Protein AF-A0A2D2AUR3-F1 (afdb_monomer)

Organism: NCBI:txid69666

Radius of gyration: 23.87 Å; Cα contacts (8 Å, |Δi|>4): 16; chains: 1; bounding box: 39×36×59 Å

Structure (mmCIF, N/CA/C/O backbone):
data_AF-A0A2D2AUR3-F1
#
_entry.id   AF-A0A2D2AUR3-F1
#
loop_
_atom_site.group_PDB
_atom_site.id
_atom_site.type_symbol
_atom_site.label_atom_id
_atom_site.label_alt_id
_atom_site.label_comp_id
_atom_site.label_asym_id
_atom_site.label_entity_id
_atom_site.label_seq_id
_atom_site.pdbx_PDB_ins_code
_atom_site.Cartn_x
_atom_site.Cartn_y
_atom_site.Cartn_z
_atom_site.occupancy
_atom_site.B_iso_or_equiv
_atom_site.auth_seq_id
_atom_site.auth_comp_id
_atom_site.auth_asym_id
_atom_site.auth_atom_id
_atom_site.pdbx_PDB_model_num
ATOM 1 N N . MET A 1 1 ? 1.638 -6.661 26.775 1.00 77.06 1 MET A N 1
ATOM 2 C CA . MET A 1 1 ? 1.525 -5.239 26.384 1.00 77.06 1 MET A CA 1
ATOM 3 C C . MET A 1 1 ? 0.065 -4.852 26.520 1.00 77.06 1 MET A C 1
ATOM 5 O O . MET A 1 1 ? -0.759 -5.619 26.040 1.00 77.06 1 MET A O 1
ATOM 9 N N . ASN A 1 2 ? -0.251 -3.751 27.200 1.00 83.50 2 ASN A N 1
ATOM 10 C CA . ASN A 1 2 ? -1.623 -3.250 27.301 1.00 83.50 2 ASN A CA 1
ATOM 11 C C . ASN A 1 2 ? -1.743 -2.012 26.407 1.00 83.50 2 ASN A C 1
ATOM 13 O O . ASN A 1 2 ? -0.857 -1.161 26.450 1.00 83.50 2 ASN A O 1
ATOM 17 N N . VAL A 1 3 ? -2.781 -1.944 25.575 1.00 86.56 3 VAL A N 1
ATOM 18 C CA . VAL A 1 3 ? -2.999 -0.840 24.630 1.00 86.56 3 VAL A CA 1
ATOM 19 C C . VAL A 1 3 ? -4.385 -0.278 24.890 1.00 86.56 3 VAL A C 1
ATOM 21 O O . VAL A 1 3 ? -5.356 -1.029 24.894 1.00 86.56 3 VAL A O 1
ATOM 24 N N . SER A 1 4 ? -4.468 1.028 25.118 1.00 92.94 4 SER A N 1
ATOM 25 C CA . SER A 1 4 ? -5.747 1.709 25.300 1.00 92.94 4 SER A CA 1
ATOM 26 C C . SER A 1 4 ? -6.354 2.037 23.941 1.00 92.94 4 SER A C 1
ATOM 28 O O . SER A 1 4 ? -5.689 2.624 23.086 1.00 92.94 4 SER A O 1
ATOM 30 N N . LEU A 1 5 ? -7.614 1.660 23.753 1.00 94.31 5 LEU A N 1
ATOM 31 C CA . LEU A 1 5 ? -8.412 2.036 22.593 1.00 94.31 5 LEU A CA 1
ATOM 32 C C . LEU A 1 5 ? -9.286 3.242 22.940 1.00 94.31 5 LEU A C 1
ATOM 34 O O . LEU A 1 5 ? -9.583 3.488 24.109 1.00 94.31 5 LEU A O 1
ATOM 38 N N . THR A 1 6 ? -9.693 4.001 21.924 1.00 97.44 6 THR A N 1
ATOM 39 C CA . THR A 1 6 ? -10.779 4.967 22.111 1.00 97.44 6 THR A CA 1
ATOM 40 C C . THR A 1 6 ? -12.100 4.210 22.303 1.00 97.44 6 THR A C 1
ATOM 42 O O . THR A 1 6 ? -12.212 3.073 21.824 1.00 97.44 6 THR A O 1
ATOM 45 N N . PRO A 1 7 ? -13.114 4.811 22.954 1.00 97.81 7 PRO A N 1
ATOM 46 C CA . PRO A 1 7 ? -14.403 4.150 23.174 1.00 97.81 7 PRO A CA 1
ATOM 47 C C . PRO A 1 7 ? -15.054 3.621 21.885 1.00 97.81 7 PRO A C 1
ATOM 49 O O . PRO A 1 7 ? -15.679 2.563 21.880 1.00 97.81 7 PRO A O 1
ATOM 52 N N . GLU A 1 8 ? -14.872 4.320 20.763 1.00 97.94 8 GLU A N 1
ATOM 53 C CA . GLU A 1 8 ? -15.419 3.928 19.461 1.00 97.94 8 GLU A CA 1
ATOM 54 C C . GLU A 1 8 ? -14.749 2.659 18.916 1.00 97.94 8 GLU A C 1
ATOM 56 O O . GLU A 1 8 ? -15.418 1.782 18.365 1.00 97.94 8 GLU A O 1
ATOM 61 N N . LEU A 1 9 ? -13.427 2.544 19.080 1.00 97.12 9 LEU A N 1
ATOM 62 C CA . LEU A 1 9 ? -12.667 1.369 18.653 1.00 97.12 9 LEU A CA 1
ATOM 63 C C . LEU A 1 9 ? -12.948 0.163 19.550 1.00 97.12 9 LEU A C 1
ATOM 65 O O . LEU A 1 9 ? -13.033 -0.959 19.051 1.00 97.12 9 LEU A O 1
ATOM 69 N N . GLU A 1 10 ? -13.129 0.385 20.850 1.00 96.81 10 GLU A N 1
ATOM 70 C CA . GLU A 1 10 ? -13.536 -0.661 21.787 1.00 96.81 10 GLU A CA 1
ATOM 71 C C . GLU A 1 10 ? -14.917 -1.219 21.418 1.00 96.81 10 GLU A C 1
ATOM 73 O O . GLU A 1 10 ? -15.056 -2.428 21.222 1.00 96.81 10 GLU A O 1
ATOM 78 N N . ALA A 1 11 ? -15.902 -0.346 21.178 1.00 97.50 11 ALA A N 1
ATOM 79 C CA . ALA A 1 11 ? -17.235 -0.747 20.729 1.00 97.50 11 ALA A CA 1
ATOM 80 C C . ALA A 1 11 ? -17.202 -1.521 19.398 1.00 97.50 11 ALA A C 1
ATOM 82 O O . ALA A 1 11 ? -17.893 -2.533 19.244 1.00 97.50 11 ALA A O 1
ATOM 83 N N . PHE A 1 12 ? -16.371 -1.088 18.444 1.00 97.50 12 PHE A N 1
ATOM 84 C CA . PHE A 1 12 ? -16.174 -1.791 17.176 1.00 97.50 12 PHE A CA 1
ATOM 85 C C . PHE A 1 12 ? -15.613 -3.207 17.378 1.00 97.50 12 PHE A C 1
ATOM 87 O O . PHE A 1 12 ? -16.142 -4.171 16.815 1.00 97.50 12 PHE A O 1
ATOM 94 N N . VAL A 1 13 ? -14.558 -3.349 18.188 1.00 97.06 13 VAL A N 1
ATOM 95 C CA . VAL A 1 13 ? -13.934 -4.650 18.471 1.00 97.06 13 VAL A CA 1
ATOM 96 C C . VAL A 1 13 ? -14.910 -5.562 19.211 1.00 97.06 13 VAL A C 1
ATOM 98 O O . VAL A 1 13 ? -15.066 -6.722 18.829 1.00 97.06 13 VAL A O 1
ATOM 101 N N . GLU A 1 14 ? -15.625 -5.045 20.211 1.00 96.94 14 GLU A N 1
ATOM 102 C CA . GLU A 1 14 ? -16.656 -5.801 20.919 1.00 96.94 14 GLU A CA 1
ATOM 103 C C . GLU A 1 14 ? -17.753 -6.301 19.982 1.00 96.94 14 GLU A C 1
ATOM 105 O O . GLU A 1 14 ? -18.142 -7.465 20.064 1.00 96.94 14 GLU A O 1
ATOM 110 N N . GLN A 1 15 ? -18.260 -5.451 19.087 1.00 97.94 15 GLN A N 1
ATOM 111 C CA . GLN A 1 15 ? -19.297 -5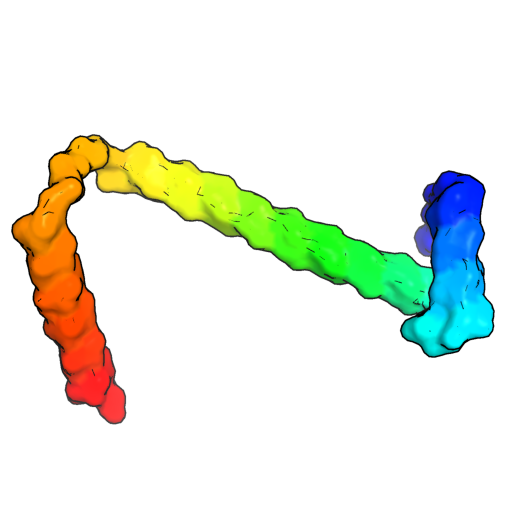.842 18.136 1.00 97.94 15 GLN A CA 1
ATOM 112 C C . GLN A 1 15 ? -18.789 -6.922 17.174 1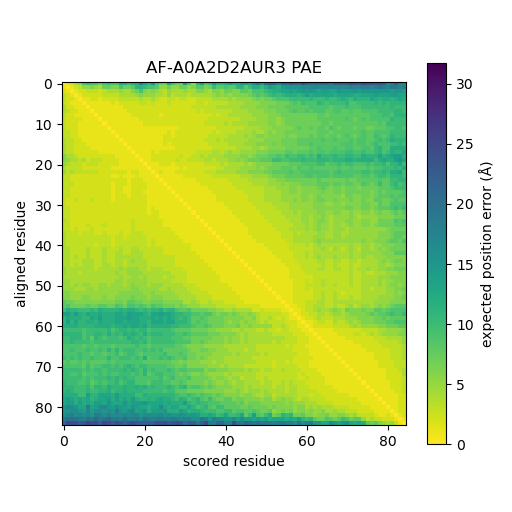.00 97.94 15 GLN A C 1
ATOM 114 O O . GLN A 1 15 ? -19.510 -7.875 16.862 1.00 97.94 15 GLN A O 1
ATOM 119 N N . ALA A 1 16 ? -17.540 -6.812 16.723 1.00 97.00 16 ALA A N 1
ATOM 120 C CA . ALA A 1 16 ? -16.928 -7.801 15.848 1.00 97.00 16 ALA A CA 1
ATOM 121 C C . ALA A 1 16 ? -16.761 -9.165 16.546 1.00 97.00 16 ALA A C 1
ATOM 123 O O . ALA A 1 16 ? -16.990 -10.201 15.926 1.00 97.00 16 ALA A O 1
ATOM 124 N 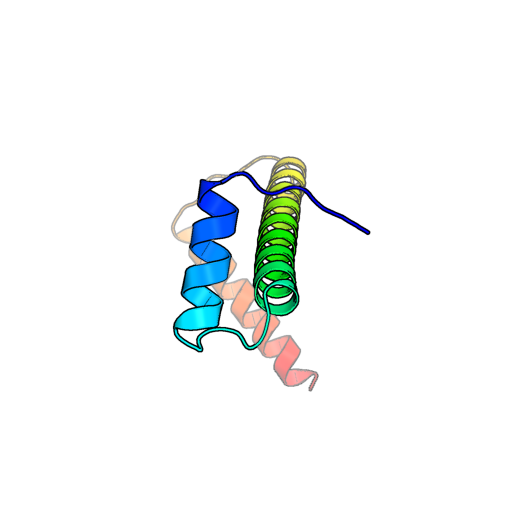N . VAL A 1 17 ? -16.453 -9.179 17.844 1.00 97.88 17 VAL A N 1
ATOM 125 C CA . VAL A 1 17 ? -16.394 -10.419 18.634 1.00 97.88 17 VAL A CA 1
ATOM 126 C C . VAL A 1 17 ? -17.794 -10.968 18.926 1.00 97.88 17 VAL A C 1
ATOM 128 O O . VAL A 1 17 ? -18.059 -12.138 18.670 1.00 97.88 17 VAL A O 1
ATOM 131 N N . LYS A 1 18 ? -18.730 -10.127 19.390 1.00 97.75 18 LYS A N 1
ATOM 132 C CA . LYS A 1 18 ? -20.122 -10.517 19.698 1.00 97.75 18 LYS A CA 1
ATOM 133 C C . LYS A 1 18 ? -20.856 -11.090 18.483 1.00 97.75 18 LYS A C 1
ATOM 135 O O . LYS A 1 18 ? -21.671 -11.993 18.631 1.00 97.75 18 LYS A O 1
ATOM 140 N N . SER A 1 19 ? -20.563 -10.580 17.287 1.00 97.62 19 SER A N 1
ATOM 141 C CA . SER A 1 19 ? -21.117 -11.095 16.025 1.00 97.62 19 SER A CA 1
ATOM 142 C C . SER A 1 19 ? -20.451 -12.384 15.529 1.00 97.62 19 SER A C 1
ATOM 144 O O . SER A 1 19 ? -20.898 -12.944 14.532 1.00 97.62 19 SER A O 1
ATOM 146 N N . GLY A 1 20 ? -19.389 -12.853 16.191 1.00 97.38 20 GLY A N 1
ATOM 147 C CA . GLY A 1 20 ? -18.640 -14.046 15.798 1.00 97.38 20 GLY A CA 1
ATOM 148 C C . GLY A 1 20 ? -17.675 -13.832 14.630 1.00 97.38 20 GLY A C 1
ATOM 149 O O . GLY A 1 20 ? -17.114 -14.803 14.132 1.00 97.38 20 GLY A O 1
ATOM 150 N N . ARG A 1 21 ? -17.451 -12.585 14.183 1.00 96.94 21 ARG A N 1
ATOM 151 C CA . ARG A 1 21 ? -16.463 -12.283 13.131 1.00 96.94 21 ARG A CA 1
ATOM 152 C C . ARG A 1 21 ? -15.034 -12.592 13.585 1.00 96.94 21 ARG A C 1
ATOM 154 O O . ARG A 1 21 ? -14.219 -12.978 12.757 1.00 96.94 21 ARG A O 1
ATOM 161 N N . TYR A 1 22 ? -14.750 -12.420 14.874 1.00 97.94 22 TYR A N 1
ATOM 162 C CA . TYR A 1 22 ? -13.482 -12.792 15.500 1.00 97.94 22 TYR A CA 1
ATOM 163 C C . TYR A 1 22 ? -13.745 -13.544 16.805 1.00 97.94 22 TYR A C 1
ATOM 165 O O . TYR A 1 22 ? -14.696 -13.232 17.519 1.00 97.94 22 TYR A O 1
ATOM 173 N N . GLY A 1 23 ? -12.880 -14.496 17.153 1.00 96.88 23 GLY A N 1
ATOM 174 C CA . GLY A 1 23 ? -12.968 -15.256 18.400 1.00 96.88 23 GLY A CA 1
ATOM 175 C C . GLY A 1 23 ? -12.467 -14.487 19.626 1.00 96.88 23 GLY A C 1
ATOM 176 O O . GLY A 1 23 ? -12.758 -14.869 20.756 1.00 96.88 23 GLY A O 1
ATOM 177 N N . SER A 1 24 ? -11.710 -13.401 19.434 1.00 97.31 24 SER A N 1
ATOM 178 C CA . SER A 1 24 ? -11.244 -12.541 20.530 1.00 97.31 24 SER A CA 1
ATOM 179 C C . SER A 1 24 ? -10.894 -11.125 20.070 1.00 97.31 24 SER A C 1
ATOM 181 O O . SER A 1 24 ? -10.588 -10.887 18.901 1.00 97.31 24 SER A O 1
ATOM 183 N N . ALA A 1 25 ? -10.841 -10.186 21.019 1.00 95.25 25 ALA A N 1
ATOM 184 C CA . ALA A 1 25 ? -10.359 -8.829 20.759 1.00 95.25 25 ALA A CA 1
ATOM 185 C C . ALA A 1 25 ? -8.911 -8.826 20.238 1.00 95.25 25 ALA A C 1
ATOM 187 O O . ALA A 1 25 ? -8.582 -8.110 19.295 1.00 95.25 25 ALA A O 1
ATOM 188 N N . SER A 1 26 ? -8.044 -9.674 20.803 1.00 95.69 26 SER A N 1
ATOM 189 C CA . SER A 1 26 ? -6.648 -9.782 20.369 1.00 95.69 26 SER A CA 1
ATOM 190 C C . SER A 1 26 ? -6.513 -10.276 18.929 1.00 95.69 26 SER A C 1
ATOM 192 O O . SER A 1 26 ? -5.569 -9.893 18.245 1.00 95.69 26 SER A O 1
ATOM 194 N N . GLU A 1 27 ? -7.431 -11.119 18.458 1.00 96.81 27 GLU A N 1
ATOM 195 C CA . GLU A 1 27 ? -7.472 -11.550 17.060 1.00 96.81 27 GLU A CA 1
ATOM 196 C C . GLU A 1 27 ? -7.840 -10.396 16.126 1.00 96.81 27 GLU A C 1
ATOM 198 O O . GLU A 1 27 ? -7.103 -10.139 15.175 1.00 96.81 27 GLU A O 1
ATOM 203 N N . ALA A 1 28 ? -8.895 -9.642 16.451 1.00 96.12 28 ALA A N 1
ATOM 204 C CA . ALA A 1 28 ? -9.302 -8.467 15.682 1.00 96.12 28 ALA A CA 1
ATOM 205 C C . ALA A 1 28 ? -8.173 -7.424 15.579 1.00 96.12 28 ALA A C 1
ATOM 207 O O . ALA A 1 28 ? -7.902 -6.887 14.505 1.00 96.12 28 ALA A O 1
ATOM 208 N N . VAL A 1 29 ? -7.471 -7.171 16.690 1.00 95.12 29 VAL A N 1
ATOM 209 C CA . VAL A 1 29 ? -6.341 -6.232 16.730 1.00 95.12 29 VAL A CA 1
ATOM 210 C C . VAL A 1 29 ? -5.160 -6.739 15.902 1.00 95.12 29 VAL A C 1
ATOM 212 O O . VAL A 1 29 ? -4.578 -5.961 15.149 1.00 95.12 29 VAL A O 1
ATOM 215 N N . ARG A 1 30 ? -4.802 -8.029 15.995 1.00 95.94 30 ARG A N 1
ATOM 216 C CA . ARG A 1 30 ? -3.716 -8.603 15.179 1.00 95.94 30 ARG A CA 1
ATOM 217 C C . ARG A 1 30 ? -4.001 -8.474 13.690 1.00 95.94 30 ARG A C 1
ATOM 219 O O . ARG A 1 30 ? -3.101 -8.108 12.941 1.00 95.94 30 ARG A O 1
ATOM 226 N N . GLU A 1 31 ? -5.234 -8.738 13.277 1.00 97.50 31 GLU A N 1
ATOM 227 C CA . GLU A 1 31 ? -5.630 -8.594 11.880 1.00 97.50 31 GLU A CA 1
ATOM 228 C C . GLU A 1 31 ? -5.557 -7.131 11.422 1.00 97.50 31 GLU A C 1
ATOM 230 O O . GLU A 1 31 ? -4.978 -6.834 10.377 1.00 97.50 31 GLU A O 1
ATOM 235 N N . GLY A 1 32 ? -6.041 -6.193 12.244 1.00 96.44 32 GLY A N 1
ATOM 236 C CA . GLY A 1 32 ? -5.900 -4.760 11.974 1.00 96.44 32 GLY A CA 1
ATOM 237 C C . GLY A 1 32 ? -4.438 -4.321 11.823 1.00 96.44 32 GLY A C 1
ATOM 238 O O . GLY A 1 32 ? -4.102 -3.592 10.890 1.00 96.44 32 GLY A O 1
ATOM 239 N N . LEU A 1 33 ? -3.550 -4.812 12.693 1.00 97.12 33 LEU A N 1
ATOM 240 C CA . LEU A 1 33 ? -2.113 -4.535 12.617 1.00 97.12 33 LEU A CA 1
ATOM 241 C C . LEU A 1 33 ? -1.459 -5.164 11.383 1.00 97.12 33 LEU A C 1
ATOM 243 O O . LEU A 1 33 ? -0.615 -4.522 10.762 1.00 97.12 33 LEU A O 1
ATOM 247 N N . ARG A 1 34 ? -1.859 -6.378 10.988 1.00 98.25 34 ARG A N 1
ATOM 248 C CA . ARG A 1 34 ? -1.371 -7.018 9.758 1.00 98.25 34 ARG A CA 1
ATOM 249 C C . ARG A 1 34 ? -1.728 -6.181 8.530 1.00 98.25 34 ARG A C 1
ATOM 251 O O . ARG A 1 34 ? -0.862 -5.900 7.705 1.00 98.25 34 ARG A O 1
ATOM 258 N N . LEU A 1 35 ? -2.976 -5.723 8.436 1.00 98.12 35 LEU A N 1
ATOM 259 C CA . LEU A 1 35 ? -3.423 -4.856 7.342 1.00 98.12 35 LEU A CA 1
ATOM 260 C C . LEU A 1 35 ? -2.684 -3.509 7.332 1.00 98.12 35 LEU A C 1
ATOM 262 O O . LEU A 1 35 ? -2.340 -3.005 6.260 1.00 98.12 35 LEU A O 1
ATOM 266 N N . LEU A 1 36 ? -2.409 -2.937 8.510 1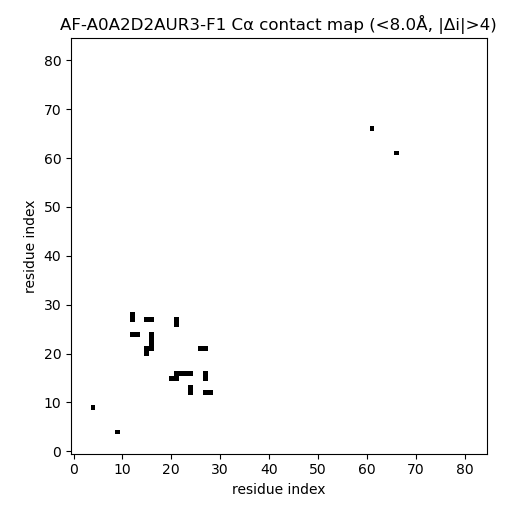.00 98.25 36 LEU A N 1
ATOM 267 C CA . LEU A 1 36 ? -1.603 -1.723 8.637 1.00 98.25 36 LEU A CA 1
ATOM 268 C C . LEU A 1 36 ? -0.181 -1.943 8.104 1.00 98.25 36 LEU A C 1
ATOM 270 O O . LEU A 1 36 ? 0.256 -1.189 7.236 1.00 98.25 36 LEU A O 1
ATOM 274 N N . GLN A 1 37 ? 0.496 -3.006 8.545 1.00 98.38 37 GLN A N 1
ATOM 275 C CA . GLN A 1 37 ? 1.844 -3.357 8.084 1.00 98.38 37 GLN A CA 1
ATOM 276 C C . GLN A 1 37 ? 1.895 -3.574 6.568 1.00 98.38 37 GLN A C 1
ATOM 278 O O . GLN A 1 37 ? 2.796 -3.079 5.893 1.00 98.38 37 GLN A O 1
ATOM 283 N N . GLU A 1 38 ? 0.910 -4.272 5.998 1.00 98.38 38 GLU A N 1
ATOM 284 C CA . GLU A 1 38 ? 0.825 -4.474 4.549 1.00 98.38 38 GLU A CA 1
ATOM 285 C C . GLU A 1 38 ? 0.654 -3.161 3.785 1.00 98.38 38 GLU A C 1
ATOM 287 O O . GLU A 1 38 ? 1.258 -2.969 2.725 1.00 98.38 38 GLU A O 1
ATOM 292 N N . ARG A 1 39 ? -0.173 -2.249 4.306 1.00 98.44 39 ARG A N 1
ATOM 293 C CA . ARG A 1 39 ? -0.367 -0.925 3.714 1.00 98.44 39 ARG A CA 1
ATOM 294 C C . ARG A 1 39 ? 0.915 -0.099 3.782 1.00 98.44 39 ARG A C 1
ATOM 296 O O . ARG A 1 39 ? 1.279 0.512 2.779 1.00 98.44 39 ARG A O 1
A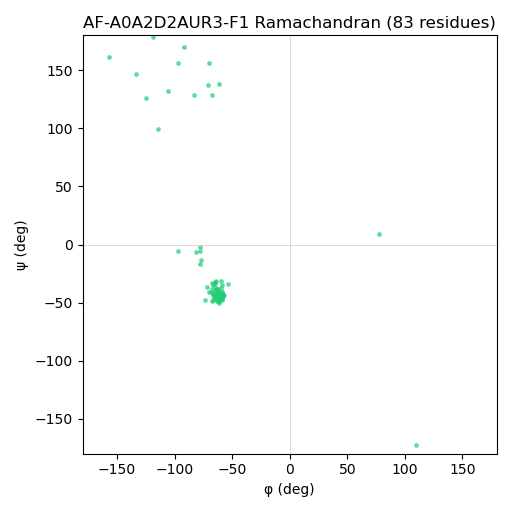TOM 303 N N . GLU A 1 40 ? 1.600 -0.100 4.921 1.00 98.50 40 GLU A N 1
ATOM 304 C CA . GLU A 1 40 ? 2.876 0.598 5.103 1.00 98.50 40 GLU A CA 1
ATOM 305 C C . GLU A 1 40 ? 3.952 0.044 4.167 1.00 98.50 40 GLU A C 1
ATOM 307 O O . GLU A 1 40 ? 4.606 0.812 3.465 1.00 98.50 40 GLU A O 1
ATOM 312 N N . ALA A 1 41 ? 4.074 -1.280 4.053 1.00 98.38 41 ALA A N 1
ATOM 313 C CA . ALA A 1 41 ? 5.018 -1.914 3.138 1.00 98.38 41 ALA A CA 1
ATOM 314 C C . ALA A 1 41 ? 4.740 -1.552 1.667 1.00 98.38 41 ALA A C 1
ATOM 316 O O . ALA A 1 41 ? 5.666 -1.249 0.913 1.00 98.38 41 ALA A O 1
ATOM 317 N N . LYS A 1 42 ? 3.465 -1.538 1.245 1.00 98.31 42 LYS A N 1
ATOM 318 C CA . LYS A 1 42 ? 3.073 -1.098 -0.107 1.00 98.31 42 LYS A CA 1
ATOM 319 C C . LYS A 1 42 ? 3.415 0.372 -0.344 1.00 98.31 42 LYS A C 1
ATOM 321 O O . LYS A 1 42 ? 3.902 0.705 -1.420 1.00 98.31 42 LYS A O 1
ATOM 326 N N . PHE A 1 43 ? 3.174 1.230 0.645 1.00 98.44 43 PHE A N 1
ATOM 327 C CA . PHE A 1 43 ? 3.483 2.654 0.554 1.00 98.44 43 PHE A CA 1
ATOM 328 C C . PHE A 1 43 ? 4.990 2.906 0.453 1.00 98.44 43 PHE A C 1
ATOM 330 O O . PHE A 1 43 ? 5.427 3.649 -0.421 1.00 98.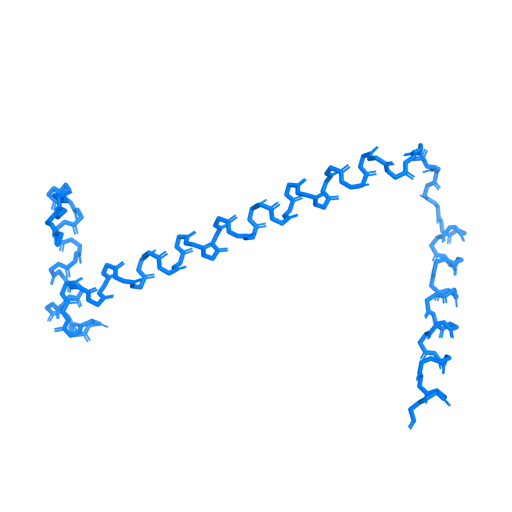44 43 PHE A O 1
ATOM 337 N N . LEU A 1 44 ? 5.788 2.245 1.295 1.00 98.50 44 LEU A N 1
ATOM 338 C CA . LEU A 1 44 ? 7.246 2.350 1.258 1.00 98.50 44 LEU A CA 1
ATOM 339 C C . LEU A 1 44 ? 7.817 1.851 -0.069 1.00 98.50 44 LEU A C 1
ATOM 341 O O . LEU A 1 44 ? 8.697 2.501 -0.629 1.00 98.50 44 LEU A O 1
ATOM 345 N N . ARG A 1 45 ? 7.285 0.746 -0.609 1.00 98.56 45 ARG A N 1
ATOM 346 C CA . ARG A 1 45 ? 7.676 0.261 -1.937 1.00 98.56 45 ARG A CA 1
ATOM 347 C C . ARG A 1 45 ? 7.348 1.279 -3.025 1.00 98.56 45 ARG A C 1
ATOM 349 O O . ARG A 1 45 ? 8.230 1.615 -3.796 1.00 98.56 45 ARG A O 1
ATOM 356 N N . LEU A 1 46 ? 6.128 1.820 -3.044 1.00 98.56 46 LEU A N 1
ATOM 357 C CA . LEU A 1 46 ? 5.743 2.836 -4.027 1.00 98.56 46 LEU A CA 1
ATOM 358 C C . LEU A 1 46 ? 6.637 4.077 -3.941 1.00 98.56 46 LEU A C 1
ATOM 360 O O . LEU A 1 46 ? 7.066 4.600 -4.964 1.00 98.56 46 LEU A O 1
ATOM 364 N N . LYS A 1 47 ? 6.931 4.544 -2.723 1.00 98.56 47 LYS A N 1
ATOM 365 C CA . LYS A 1 47 ? 7.837 5.674 -2.513 1.00 98.56 47 LYS A CA 1
ATOM 366 C C . LYS A 1 47 ? 9.218 5.383 -3.101 1.00 98.56 47 LYS A C 1
ATOM 368 O O . LYS A 1 47 ? 9.750 6.223 -3.818 1.00 98.56 47 LYS A O 1
ATOM 373 N N . LYS A 1 48 ? 9.750 4.185 -2.848 1.00 98.56 48 LYS A N 1
ATOM 374 C CA . LYS A 1 48 ? 11.021 3.742 -3.419 1.00 98.56 48 LYS A CA 1
ATOM 375 C C . LYS A 1 48 ? 10.973 3.674 -4.949 1.00 98.56 48 LYS A C 1
ATOM 377 O O . LYS A 1 48 ? 11.880 4.184 -5.587 1.00 98.56 48 LYS A O 1
ATOM 382 N N . ASP A 1 49 ? 9.923 3.097 -5.532 1.00 98.50 49 ASP A N 1
ATOM 383 C CA . ASP A 1 49 ? 9.776 2.988 -6.990 1.00 98.50 49 ASP A CA 1
ATOM 384 C C . ASP A 1 49 ? 9.760 4.379 -7.656 1.00 98.50 49 ASP A C 1
ATOM 386 O O . ASP A 1 49 ? 10.339 4.571 -8.725 1.00 98.50 49 ASP A O 1
ATOM 390 N N . ILE A 1 50 ? 9.136 5.371 -7.006 1.00 98.19 50 ILE A N 1
ATOM 391 C CA . ILE A 1 50 ? 9.149 6.772 -7.452 1.00 98.19 50 ILE A CA 1
ATOM 392 C C . ILE A 1 50 ? 10.558 7.366 -7.349 1.00 98.19 50 ILE A C 1
ATOM 394 O O . ILE A 1 50 ? 11.015 7.993 -8.300 1.00 98.19 50 ILE A O 1
ATOM 398 N N . GLU A 1 51 ? 11.247 7.184 -6.220 1.00 98.38 51 GLU A N 1
ATOM 399 C CA . GLU A 1 51 ? 12.620 7.674 -6.024 1.00 98.38 51 GLU A CA 1
ATOM 400 C C . GLU A 1 51 ? 13.588 7.068 -7.051 1.00 98.38 51 GLU A C 1
ATOM 402 O O . GLU A 1 51 ? 14.342 7.801 -7.690 1.00 98.38 51 GLU A O 1
ATOM 407 N N . ASP A 1 52 ? 13.514 5.753 -7.269 1.00 98.25 52 ASP A N 1
ATOM 408 C CA . ASP A 1 52 ? 14.321 5.036 -8.257 1.00 98.25 52 ASP A CA 1
ATOM 409 C C . ASP A 1 52 ? 14.003 5.534 -9.685 1.00 98.25 52 ASP A C 1
ATOM 411 O O . ASP A 1 52 ? 14.911 5.727 -10.495 1.00 98.25 52 ASP A O 1
ATOM 415 N N . GLY A 1 53 ? 12.729 5.813 -9.990 1.00 96.50 53 GLY A N 1
ATOM 416 C CA . GLY A 1 53 ? 12.303 6.396 -11.264 1.00 96.50 53 GLY A CA 1
ATOM 417 C C . GLY A 1 53 ? 12.825 7.819 -11.484 1.00 96.50 53 GLY A C 1
ATOM 418 O O . GLY A 1 53 ? 13.350 8.118 -12.555 1.00 96.50 53 GLY A O 1
ATOM 419 N N . LEU A 1 54 ? 12.756 8.686 -10.470 1.00 96.56 54 LEU A N 1
ATOM 420 C CA . LEU A 1 54 ? 13.307 10.047 -10.530 1.00 96.56 54 LEU A CA 1
ATOM 421 C C . LEU A 1 54 ? 14.836 10.046 -10.671 1.00 96.56 54 LEU A C 1
ATOM 423 O O . LEU A 1 54 ? 15.395 10.930 -11.313 1.00 96.56 54 LEU A O 1
ATOM 427 N N . ALA A 1 55 ? 15.511 9.048 -10.101 1.00 97.62 55 ALA A N 1
ATOM 428 C CA . ALA A 1 55 ? 16.953 8.864 -10.235 1.00 97.62 55 ALA A CA 1
ATOM 429 C C . ALA A 1 55 ? 17.374 8.175 -11.550 1.00 97.62 55 ALA A C 1
ATOM 431 O O . ALA A 1 55 ? 18.570 8.070 -11.820 1.00 97.62 55 ALA A O 1
ATOM 432 N N . SER A 1 56 ? 16.427 7.703 -12.373 1.00 96.50 56 SER A N 1
ATOM 433 C CA . SER A 1 56 ? 16.717 6.906 -13.578 1.00 96.50 56 SER A CA 1
ATOM 434 C C . SER A 1 56 ? 17.207 7.715 -14.788 1.00 96.50 56 SER A C 1
ATOM 436 O O . SER A 1 56 ? 17.563 7.130 -15.813 1.00 96.50 56 SER A O 1
ATOM 438 N N . GLY A 1 57 ? 17.288 9.041 -14.654 1.00 95.12 57 GLY A N 1
ATOM 439 C CA . GLY A 1 57 ? 17.723 9.967 -15.696 1.00 95.12 57 GLY A CA 1
ATOM 440 C C . GLY A 1 57 ? 16.579 10.821 -16.237 1.00 95.12 57 GLY A C 1
ATOM 441 O O . GLY A 1 57 ? 15.466 10.809 -15.711 1.00 95.12 57 GLY A O 1
ATOM 442 N N . ASP A 1 58 ? 16.864 11.585 -17.289 1.00 95.19 58 ASP A N 1
ATOM 443 C CA . ASP A 1 58 ? 15.885 12.501 -17.871 1.00 95.19 58 ASP A CA 1
ATOM 444 C C . ASP A 1 58 ? 14.765 11.748 -18.596 1.00 95.19 58 ASP A C 1
ATOM 446 O O . ASP A 1 58 ? 14.996 10.804 -19.359 1.00 95.19 58 ASP A O 1
ATOM 450 N N . ALA A 1 59 ? 13.529 12.205 -18.393 1.00 92.31 59 ALA A N 1
ATOM 451 C CA . ALA A 1 59 ? 12.385 11.692 -19.129 1.00 92.31 59 ALA A CA 1
ATOM 452 C C . ALA A 1 59 ? 12.478 12.090 -20.614 1.00 92.31 59 ALA A C 1
ATOM 454 O O . ALA A 1 59 ? 12.650 13.262 -20.948 1.00 92.31 59 ALA A O 1
ATOM 455 N N . GLY A 1 60 ? 12.334 11.108 -21.506 1.00 91.81 60 GLY A N 1
ATOM 456 C CA . GLY A 1 60 ? 12.197 11.329 -22.947 1.00 91.81 60 GLY A CA 1
ATOM 457 C C . GLY A 1 60 ? 10.735 11.439 -23.391 1.00 91.81 60 GLY A C 1
ATOM 4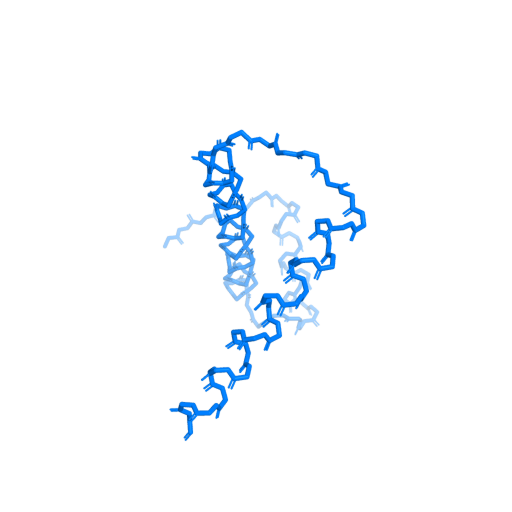58 O O . GLY A 1 60 ? 9.815 11.121 -22.639 1.00 91.81 60 GLY A O 1
ATOM 459 N N . GLU A 1 61 ? 10.520 11.851 -24.642 1.00 95.38 61 GLU A N 1
ATOM 460 C CA . GLU A 1 61 ? 9.195 11.830 -25.272 1.00 95.38 61 GLU A CA 1
ATOM 461 C C . GLU A 1 61 ? 8.650 10.395 -25.351 1.00 95.38 61 GLU A C 1
ATOM 463 O O . GLU A 1 61 ? 9.384 9.457 -25.674 1.00 95.38 61 GLU A O 1
ATOM 468 N N . PHE A 1 62 ? 7.361 10.220 -25.054 1.00 95.56 62 PHE A N 1
ATOM 469 C CA . PHE A 1 62 ? 6.679 8.931 -25.121 1.00 95.56 62 PHE A CA 1
ATOM 470 C C . PHE A 1 62 ? 5.614 8.959 -26.220 1.00 95.56 62 PHE A C 1
ATOM 472 O O . PHE A 1 62 ? 4.516 9.475 -26.021 1.00 95.56 62 PHE A O 1
ATOM 479 N N . ASP A 1 63 ? 5.959 8.396 -27.379 1.00 97.25 63 ASP A N 1
ATOM 480 C CA . ASP A 1 63 ? 5.093 8.269 -28.552 1.00 97.25 63 ASP A CA 1
ATOM 481 C C . ASP A 1 63 ? 4.856 6.792 -28.930 1.00 97.25 63 ASP A C 1
ATOM 483 O O . ASP A 1 63 ? 5.410 5.860 -28.332 1.00 97.25 63 ASP A O 1
ATOM 487 N N . ASP A 1 64 ? 4.050 6.558 -29.966 1.00 98.00 64 ASP A N 1
ATOM 488 C CA . ASP A 1 64 ? 3.748 5.205 -30.446 1.00 98.00 64 ASP A CA 1
ATOM 489 C C . ASP A 1 64 ? 5.006 4.439 -30.889 1.00 98.00 64 ASP A C 1
ATOM 491 O O . ASP A 1 64 ? 5.095 3.221 -30.720 1.00 98.00 64 ASP A O 1
ATOM 495 N N . LYS A 1 65 ? 6.030 5.131 -31.409 1.00 97.38 65 LYS A N 1
ATOM 496 C CA . LYS A 1 65 ? 7.290 4.494 -31.825 1.00 97.38 65 LYS A CA 1
ATOM 497 C C . LYS A 1 65 ? 8.087 4.011 -30.618 1.00 97.38 65 LYS A C 1
ATOM 499 O O . LYS A 1 65 ? 8.681 2.931 -30.661 1.00 97.38 65 LYS A O 1
ATOM 504 N N . VAL A 1 66 ? 8.135 4.794 -29.542 1.00 96.81 66 VAL A N 1
ATOM 505 C CA . VAL A 1 66 ? 8.729 4.393 -28.261 1.00 96.81 66 VAL A CA 1
ATOM 506 C C . VAL A 1 66 ? 7.980 3.192 -27.695 1.00 96.81 66 VAL A C 1
ATOM 508 O O . VAL A 1 66 ? 8.621 2.200 -27.340 1.00 96.81 66 VAL A O 1
ATOM 511 N N . LEU A 1 67 ? 6.646 3.225 -27.697 1.00 97.25 67 LEU A N 1
ATOM 512 C CA . LEU A 1 67 ? 5.828 2.113 -27.222 1.00 97.25 67 LEU A CA 1
ATOM 513 C C . LEU A 1 67 ? 6.096 0.816 -28.006 1.00 97.25 67 LEU A C 1
ATOM 515 O O . LEU A 1 67 ? 6.307 -0.237 -27.398 1.00 97.25 67 LEU A O 1
ATOM 519 N N . GLU A 1 68 ? 6.149 0.870 -29.340 1.00 98.19 68 GLU A N 1
ATOM 520 C CA . GLU A 1 68 ? 6.428 -0.313 -30.166 1.00 98.19 68 GLU A CA 1
ATOM 521 C C . GLU A 1 68 ? 7.852 -0.853 -29.970 1.00 98.19 68 GLU A C 1
ATOM 523 O O . GLU A 1 68 ? 8.056 -2.075 -29.939 1.00 98.19 68 GLU A O 1
ATOM 5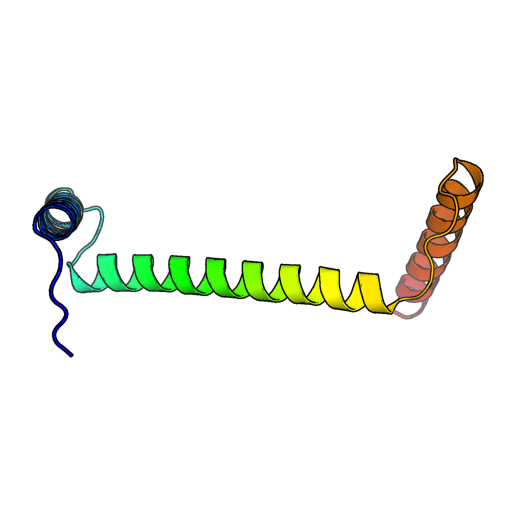28 N N . ARG A 1 69 ? 8.839 0.025 -29.741 1.00 97.31 69 ARG A N 1
ATOM 529 C CA . ARG A 1 69 ? 10.198 -0.395 -29.361 1.00 97.31 69 ARG A CA 1
ATOM 530 C C . ARG A 1 69 ? 10.207 -1.124 -28.016 1.00 97.31 69 ARG A C 1
ATOM 532 O O . ARG A 1 69 ? 10.779 -2.211 -27.938 1.00 97.31 69 ARG A O 1
ATOM 539 N N . ILE A 1 70 ? 9.534 -0.583 -26.995 1.00 97.12 70 ILE A N 1
ATOM 540 C CA . ILE A 1 70 ? 9.430 -1.208 -25.664 1.00 97.12 70 ILE A CA 1
ATOM 541 C C . ILE A 1 70 ? 8.786 -2.596 -25.768 1.00 97.12 70 ILE A C 1
ATOM 543 O O . ILE A 1 70 ? 9.329 -3.568 -25.240 1.00 97.12 70 ILE A O 1
ATOM 547 N N . LYS A 1 71 ? 7.663 -2.725 -26.488 1.00 97.81 71 LYS A N 1
ATOM 548 C CA . LYS A 1 71 ? 6.984 -4.018 -26.687 1.00 97.81 71 LYS A CA 1
ATOM 549 C C . LYS A 1 71 ? 7.875 -5.030 -27.405 1.00 97.81 71 LYS A C 1
ATOM 551 O O . LYS A 1 71 ? 7.939 -6.189 -26.995 1.00 97.81 71 LYS A O 1
ATOM 556 N N . THR A 1 72 ? 8.547 -4.605 -28.475 1.00 98.38 72 THR A N 1
ATOM 557 C CA . THR A 1 72 ? 9.437 -5.471 -29.261 1.00 98.38 72 THR A CA 1
ATOM 558 C C . THR A 1 72 ? 10.569 -6.012 -28.397 1.00 98.38 72 THR A C 1
ATOM 560 O O . THR A 1 72 ? 10.828 -7.215 -28.394 1.00 98.38 72 THR A O 1
ATOM 563 N N . GLU A 1 73 ? 11.206 -5.140 -27.620 1.00 98.00 73 GLU A N 1
ATOM 564 C CA . GLU A 1 73 ? 12.288 -5.516 -26.717 1.00 98.00 73 GLU A CA 1
ATOM 565 C C . GLU A 1 73 ? 11.798 -6.439 -25.589 1.00 98.00 73 GLU A C 1
ATOM 567 O O . GLU A 1 73 ? 12.416 -7.466 -25.307 1.00 98.00 73 GLU A O 1
ATO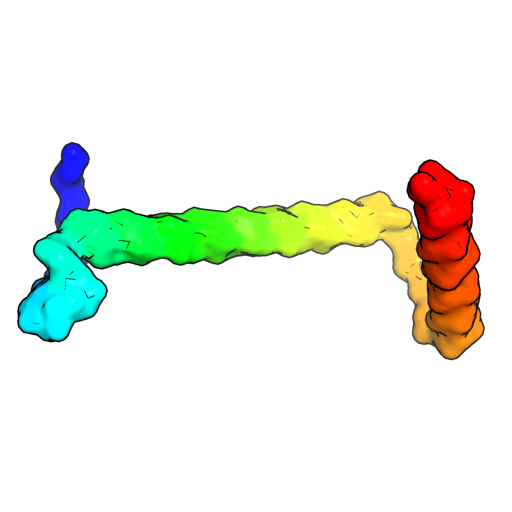M 572 N N . GLY A 1 74 ? 10.631 -6.150 -25.006 1.00 97.75 74 GLY A N 1
ATOM 573 C CA . GLY A 1 74 ? 10.005 -7.010 -24.001 1.00 97.75 74 GLY A CA 1
ATOM 574 C C . GLY A 1 74 ? 9.731 -8.430 -24.509 1.00 97.75 74 GLY A C 1
ATOM 575 O O . GLY A 1 74 ? 10.058 -9.401 -23.826 1.00 97.75 74 GLY A O 1
ATOM 576 N N . ARG A 1 75 ? 9.202 -8.575 -25.734 1.00 97.75 75 ARG A N 1
ATOM 577 C CA . ARG A 1 75 ? 8.959 -9.890 -26.361 1.00 97.75 75 ARG A CA 1
ATOM 578 C C . ARG A 1 75 ? 10.254 -10.667 -26.588 1.00 97.75 75 ARG A C 1
ATOM 580 O O . ARG A 1 75 ? 10.287 -11.864 -26.318 1.00 97.75 75 ARG A O 1
ATOM 587 N N . LYS A 1 76 ? 11.325 -10.000 -27.035 1.00 98.06 76 LYS A N 1
ATOM 588 C CA . LYS A 1 76 ? 12.644 -10.635 -27.202 1.00 98.06 76 LYS A CA 1
ATOM 589 C C . LYS A 1 76 ? 13.168 -11.197 -25.881 1.00 98.06 76 LYS A C 1
ATOM 591 O O . LYS A 1 76 ? 13.598 -12.345 -25.840 1.00 98.06 76 LYS A O 1
ATOM 596 N N . ARG A 1 77 ? 13.084 -10.418 -24.797 1.00 97.38 77 ARG A N 1
ATOM 597 C CA . ARG A 1 77 ? 13.524 -10.847 -23.457 1.00 97.38 77 ARG A CA 1
ATOM 598 C C . ARG A 1 77 ? 12.705 -12.020 -22.924 1.00 97.38 77 ARG A C 1
ATOM 600 O O . ARG A 1 77 ? 13.273 -12.925 -22.321 1.00 97.38 77 ARG A O 1
ATOM 607 N N . LEU A 1 78 ? 11.394 -12.023 -23.168 1.00 96.88 78 LEU A N 1
ATOM 608 C CA . LEU A 1 78 ? 10.524 -13.134 -22.783 1.00 96.88 78 LEU A CA 1
ATOM 609 C C . LEU A 1 78 ? 10.909 -14.432 -23.506 1.00 96.88 78 LEU A C 1
ATOM 611 O O . LEU A 1 78 ? 11.082 -15.454 -22.851 1.00 96.88 78 LEU A O 1
ATOM 615 N N . LEU A 1 79 ? 11.096 -14.377 -24.829 1.00 97.25 79 LEU A N 1
ATOM 616 C CA . LEU A 1 79 ? 11.512 -15.539 -25.623 1.00 97.25 79 LEU A CA 1
ATOM 617 C C . LEU A 1 79 ? 12.882 -16.067 -25.181 1.00 97.25 79 LEU A C 1
ATOM 619 O O . LEU A 1 79 ? 13.058 -17.273 -25.047 1.00 97.25 79 LEU A O 1
ATOM 623 N N . ALA A 1 80 ? 13.835 -15.172 -24.903 1.00 96.31 80 ALA A N 1
ATOM 624 C CA . ALA A 1 80 ? 15.153 -15.555 -24.405 1.00 96.31 80 ALA A CA 1
ATOM 625 C C . ALA A 1 80 ? 15.079 -16.265 -23.043 1.00 96.31 80 ALA A C 1
ATOM 627 O O . ALA A 1 80 ? 15.804 -17.229 -22.821 1.00 96.31 80 ALA A O 1
ATOM 628 N N . ARG A 1 81 ? 14.185 -15.822 -22.148 1.00 95.69 81 ARG A N 1
ATOM 629 C CA . ARG A 1 81 ? 13.958 -16.477 -20.854 1.00 95.69 81 ARG A CA 1
ATOM 630 C C . ARG A 1 81 ? 13.349 -17.870 -21.017 1.00 95.69 81 ARG A C 1
ATOM 632 O O . ARG A 1 81 ? 13.797 -18.787 -20.350 1.00 95.69 81 ARG A O 1
ATOM 639 N N . GLN A 1 82 ? 12.381 -18.024 -21.919 1.00 94.06 82 GLN A N 1
ATOM 640 C CA . GLN A 1 82 ? 11.731 -19.311 -22.193 1.00 94.06 82 GLN A CA 1
ATOM 641 C C . GLN A 1 82 ? 12.664 -20.327 -22.857 1.00 94.06 82 GLN A C 1
ATOM 643 O O . GLN A 1 82 ? 12.524 -21.515 -22.625 1.00 94.06 82 GLN A O 1
ATOM 648 N N . ALA A 1 83 ? 13.604 -19.874 -23.688 1.00 91.38 83 ALA A N 1
ATOM 649 C CA . ALA A 1 83 ? 14.591 -20.751 -24.317 1.00 91.38 83 ALA A CA 1
ATOM 650 C C . ALA A 1 83 ? 15.723 -21.182 -23.363 1.00 91.38 83 ALA A C 1
ATOM 652 O O . ALA A 1 83 ? 16.512 -22.055 -23.717 1.00 91.38 83 ALA A O 1
ATOM 653 N N . ALA A 1 84 ? 15.842 -20.531 -22.200 1.00 87.75 84 ALA A N 1
ATOM 654 C CA . ALA A 1 84 ? 16.833 -20.833 -21.169 1.00 87.75 84 ALA A CA 1
ATOM 655 C C . ALA A 1 84 ? 16.289 -21.742 -20.047 1.00 87.75 84 ALA A C 1
ATOM 657 O O . ALA A 1 84 ? 17.063 -22.131 -19.171 1.00 87.75 84 ALA A O 1
ATOM 658 N N . GLU A 1 85 ? 14.988 -22.047 -20.069 1.00 71.69 85 GLU A N 1
ATOM 659 C CA . GLU A 1 85 ? 14.292 -23.005 -19.194 1.00 71.69 85 GLU A CA 1
ATOM 660 C C . GLU A 1 85 ? 14.138 -24.360 -19.902 1.00 71.69 85 GLU A C 1
ATOM 662 O O . GLU A 1 85 ? 14.292 -25.392 -19.209 1.00 71.69 85 GLU A O 1
#

Solvent-accessible surface area (backbone atoms only — not comparable to full-atom values): 5094 Å² total; per-residue (Å²): 138,89,81,90,70,56,74,70,56,47,53,50,44,50,50,37,31,76,72,63,78,27,97,37,61,71,55,51,50,50,52,55,50,50,53,49,51,52,50,50,53,52,50,54,50,52,52,47,54,49,52,54,53,68,68,70,57,86,88,73,88,86,49,73,70,54,52,52,48,52,53,54,53,52,52,52,54,52,52,55,55,62,75,72,108

pLDDT: mean 96.1, std 4.25, range [71.69, 98.56]

Mean predicted aligned error: 5.38 Å

Secondary structure (DSSP, 8-state):
---PPPHHHHHHHHHHHHTTS-S-HHHHHHHHHHHHHHHHHHHHHHHHHHHHHHTT-PPPP--HHHHHHHHHHHHHHHHHHHTT-

Foldseek 3Di:
DDDDDDPVVVVVLVVCCVVVVDVHSVRVVVVVVVVVVVVVVVVVVVVVVVVVVVVVDDDDDDDPVNVVVVVVVVVVVVVVVVVVD

InterPro domains:
  IPR010985 Ribbon-helix-helix [SSF47598] (1-40)
  IPR022789 Antitoxin ParD [PF03693] (4-71)
  IPR022789 Antitoxin ParD [PTHR36582] (1-76)
  IPR022789 Antitoxin ParD [TIGR02606] (1-63)
  IPR038296 Antitoxin ParD superfamily [G3DSA:6.10.10.120] (7-82)

Sequence (85 aa):
MNVSLTPELEAFVEQAVKSGRYGSASEAVREGLRLLQEREAKFLRLKKDIEDGLASGDAGEFDDKVLERIKTEGRKRLLARQAAE